Protein AF-A0A7C5HLS1-F1 (afdb_monomer)

Foldseek 3Di:
DAEEEEDACAQPPDPVNVVVLVVVVVCVVVVHRYAYEHADPHDNDDDDPRYHYFDAPDWDQDVPHNRDTHRPGGPVVVVVVVCVVSVGPYYD

Sequence (92 aa):
MRLCLITDTLCDANGVSRFIQDIAAQARQKEKAFYAFSVTRKKHCQSADNLYILKPRFTIKMPFYHDLDLVIVPPAWRLFKEIRRKRPDLIH

Solvent-accessible surface area (backbone atoms only — not comparable to full-atom values): 5336 Å² total; per-residue (Å²): 124,30,41,32,38,65,41,78,50,57,26,41,95,48,71,65,20,49,51,54,48,51,52,49,51,52,24,57,77,68,74,43,52,51,35,41,36,23,64,40,89,62,74,69,52,80,92,48,99,45,54,44,74,43,66,48,82,40,68,46,74,38,86,98,35,95,91,41,67,43,71,77,37,65,52,55,70,59,52,52,52,50,48,64,70,67,58,52,76,41,80,83

Structure (mmCIF, N/CA/C/O backbone):
data_AF-A0A7C5HLS1-F1
#
_entry.id   AF-A0A7C5HLS1-F1
#
loop_
_atom_site.group_PDB
_atom_site.id
_atom_site.type_symbol
_atom_site.label_atom_id
_atom_site.label_alt_id
_atom_site.label_comp_id
_atom_site.label_asym_id
_atom_site.label_entity_id
_atom_si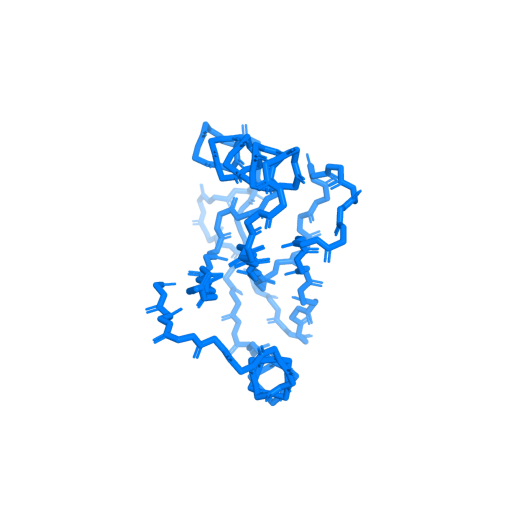te.label_seq_id
_atom_site.pdbx_PDB_ins_code
_atom_site.Cartn_x
_atom_site.Cartn_y
_atom_site.Cartn_z
_atom_site.occupancy
_atom_site.B_iso_or_equiv
_atom_site.auth_seq_id
_atom_site.auth_comp_id
_atom_site.auth_asym_id
_atom_site.auth_atom_id
_atom_site.pdbx_PDB_model_num
ATOM 1 N N . MET A 1 1 ? -13.402 1.600 12.436 1.00 86.06 1 MET A N 1
ATOM 2 C CA . MET A 1 1 ? -13.235 0.927 11.137 1.00 86.06 1 MET A CA 1
ATOM 3 C C . MET A 1 1 ? -11.793 1.080 10.686 1.00 86.06 1 MET A C 1
ATOM 5 O O . MET A 1 1 ? -11.298 2.202 10.653 1.00 86.06 1 MET A O 1
ATOM 9 N N . ARG A 1 2 ? -11.125 -0.035 10.405 1.00 91.25 2 ARG A N 1
ATOM 10 C CA . ARG A 1 2 ? -9.738 -0.141 9.957 1.00 91.25 2 ARG A CA 1
ATOM 11 C C . ARG A 1 2 ? -9.728 -0.543 8.491 1.00 91.25 2 ARG A C 1
ATOM 13 O O . ARG A 1 2 ? -10.113 -1.665 8.172 1.00 91.25 2 ARG A O 1
ATOM 20 N N . LEU A 1 3 ? -9.303 0.365 7.625 1.00 93.56 3 LEU A N 1
ATOM 21 C CA . LEU A 1 3 ? -9.215 0.134 6.188 1.00 93.56 3 LEU A CA 1
ATOM 22 C C . LEU A 1 3 ? -7.777 -0.214 5.809 1.00 93.56 3 LEU A C 1
ATOM 24 O O . LEU A 1 3 ? -6.841 0.475 6.216 1.00 93.56 3 LEU A O 1
ATOM 28 N N . CYS A 1 4 ? -7.605 -1.270 5.025 1.00 93.94 4 CYS A N 1
ATOM 29 C CA . CYS A 1 4 ? -6.319 -1.673 4.481 1.00 93.94 4 CYS A CA 1
ATOM 30 C C . CYS A 1 4 ? -6.389 -1.669 2.955 1.00 93.94 4 CYS A C 1
ATOM 32 O O . CYS A 1 4 ? -7.112 -2.473 2.387 1.00 93.94 4 CYS A O 1
ATOM 34 N N . LEU A 1 5 ? -5.636 -0.785 2.309 1.00 93.56 5 LEU A N 1
ATOM 35 C CA . LEU A 1 5 ? -5.494 -0.721 0.859 1.00 93.56 5 LEU A CA 1
ATOM 36 C C . LEU A 1 5 ? -4.276 -1.536 0.421 1.00 93.56 5 LEU A C 1
ATOM 38 O O . LEU A 1 5 ? -3.192 -1.347 0.974 1.00 93.56 5 LEU A O 1
ATOM 42 N N . ILE A 1 6 ? -4.421 -2.396 -0.580 1.00 91.88 6 ILE A N 1
ATOM 43 C CA . ILE A 1 6 ? -3.311 -3.094 -1.233 1.00 91.88 6 ILE A CA 1
ATOM 44 C C . ILE A 1 6 ? -3.205 -2.573 -2.667 1.00 91.88 6 ILE A C 1
ATOM 46 O O . ILE A 1 6 ? -4.131 -2.696 -3.456 1.00 91.88 6 ILE A O 1
ATOM 50 N N . THR A 1 7 ? -2.066 -1.981 -3.021 1.00 89.81 7 THR A N 1
ATOM 51 C CA . THR A 1 7 ? -1.873 -1.345 -4.332 1.00 89.81 7 THR A CA 1
ATOM 52 C C . THR A 1 7 ? -0.451 -1.545 -4.856 1.00 89.81 7 THR A C 1
ATOM 54 O O . THR A 1 7 ? 0.518 -1.599 -4.100 1.00 89.81 7 THR A O 1
ATOM 57 N N . ASP A 1 8 ? -0.289 -1.631 -6.167 1.00 84.81 8 ASP A N 1
ATOM 58 C CA . ASP A 1 8 ? 0.994 -1.651 -6.879 1.00 84.81 8 ASP A CA 1
ATOM 59 C C . ASP A 1 8 ? 1.534 -0.241 -7.196 1.00 84.81 8 ASP A C 1
ATOM 61 O O . ASP A 1 8 ? 2.720 -0.077 -7.481 1.00 84.81 8 ASP A O 1
ATOM 65 N N . THR A 1 9 ? 0.686 0.785 -7.088 1.00 82.81 9 THR A N 1
ATOM 66 C CA . THR A 1 9 ? 1.009 2.175 -7.457 1.00 82.81 9 THR A CA 1
ATOM 67 C C . THR A 1 9 ? 1.582 3.032 -6.329 1.00 82.81 9 THR A C 1
ATOM 69 O O . THR A 1 9 ? 1.969 4.176 -6.572 1.00 82.81 9 THR A O 1
ATOM 72 N N . LEU A 1 10 ? 1.662 2.530 -5.094 1.00 84.44 10 LEU A N 1
ATOM 73 C CA . LEU A 1 10 ? 2.199 3.323 -3.987 1.00 84.44 10 LEU A CA 1
ATOM 74 C C . LEU A 1 10 ? 3.670 3.671 -4.248 1.00 84.44 10 LEU A C 1
ATOM 76 O O . LEU A 1 10 ? 4.467 2.816 -4.633 1.00 84.44 10 LEU A O 1
ATOM 80 N N . CYS A 1 11 ? 4.042 4.919 -3.980 1.00 81.38 11 CYS A N 1
ATOM 81 C CA . CYS A 1 11 ? 5.407 5.426 -4.165 1.00 81.38 11 CYS A CA 1
ATOM 82 C C . CYS A 1 11 ? 5.871 5.483 -5.608 1.00 81.38 11 CYS A C 1
ATOM 84 O O . CYS A 1 11 ? 7.075 5.541 -5.866 1.00 81.38 11 CYS A O 1
ATOM 86 N N . ASP A 1 12 ? 4.923 5.504 -6.533 1.00 82.81 12 ASP A N 1
ATOM 87 C CA . ASP A 1 12 ? 5.161 5.862 -7.915 1.00 82.81 12 ASP A CA 1
ATOM 88 C C . ASP A 1 12 ? 5.157 7.386 -8.109 1.00 82.81 12 ASP A C 1
ATOM 90 O O . ASP A 1 12 ? 4.658 8.130 -7.259 1.00 82.81 12 ASP A O 1
ATOM 94 N N . ALA A 1 13 ? 5.683 7.855 -9.240 1.00 78.44 13 ALA A N 1
ATOM 95 C CA . ALA A 1 13 ? 5.674 9.271 -9.617 1.00 78.44 13 ALA A CA 1
ATOM 96 C C . ALA A 1 13 ? 4.296 9.760 -10.122 1.00 78.44 13 ALA A C 1
ATOM 98 O O . ALA A 1 13 ? 4.122 10.948 -10.412 1.00 78.44 13 ALA A O 1
ATOM 99 N N . ASN A 1 14 ? 3.318 8.853 -10.221 1.00 82.69 14 ASN A N 1
ATOM 100 C CA . ASN A 1 14 ? 2.002 9.095 -10.803 1.00 82.69 14 ASN A CA 1
ATOM 101 C C . ASN A 1 14 ? 1.025 9.814 -9.842 1.00 82.69 14 ASN A C 1
ATOM 103 O O . ASN A 1 14 ? 1.244 9.911 -8.632 1.00 82.69 14 ASN A O 1
ATOM 107 N N . GLY A 1 15 ? -0.076 10.336 -10.395 1.00 85.81 15 GLY A N 1
ATOM 108 C CA . GLY A 1 15 ? -1.101 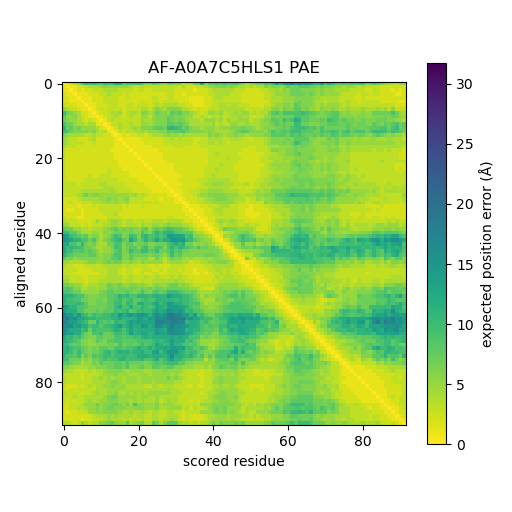11.050 -9.622 1.00 85.81 15 GLY A CA 1
ATOM 109 C C . GLY A 1 15 ? -1.850 10.170 -8.614 1.00 85.81 15 GLY A C 1
ATOM 110 O O . GLY A 1 15 ? -2.195 10.643 -7.536 1.00 85.81 15 GLY A O 1
ATOM 111 N N . VAL A 1 16 ? -2.038 8.881 -8.919 1.00 89.25 16 VAL A N 1
ATOM 112 C CA . VAL A 1 16 ? -2.725 7.919 -8.035 1.00 89.25 16 VAL A CA 1
ATOM 113 C C . VAL A 1 16 ? -1.925 7.690 -6.750 1.00 89.25 16 VAL A C 1
ATOM 115 O O . VAL A 1 16 ? -2.474 7.731 -5.655 1.00 89.25 16 VAL A O 1
ATOM 118 N N . SER A 1 17 ? -0.607 7.542 -6.869 1.00 89.19 17 SER A N 1
ATOM 119 C CA . SER 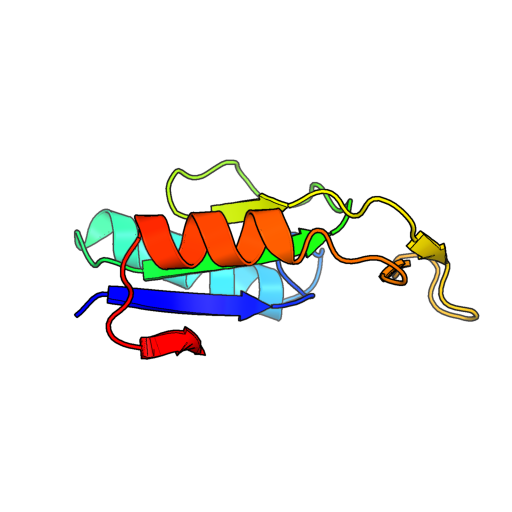A 1 17 ? 0.335 7.440 -5.756 1.00 89.19 17 SER A CA 1
ATOM 120 C C . SER A 1 17 ? 0.233 8.645 -4.827 1.00 89.19 17 SER A C 1
ATOM 122 O O . SER A 1 17 ? 0.164 8.474 -3.610 1.00 89.19 17 SER A O 1
ATOM 124 N N . ARG A 1 18 ? 0.192 9.865 -5.385 1.00 89.31 18 ARG A N 1
ATOM 125 C CA . ARG A 1 18 ? 0.030 11.096 -4.592 1.00 89.31 18 ARG A CA 1
ATOM 126 C C . ARG A 1 18 ? -1.321 11.123 -3.892 1.00 89.31 18 ARG A C 1
ATOM 128 O O . ARG A 1 18 ? -1.364 11.342 -2.693 1.00 89.31 18 ARG A O 1
ATOM 135 N N . PHE A 1 19 ? -2.391 10.784 -4.604 1.00 91.69 19 PHE A N 1
ATOM 136 C CA . PHE A 1 19 ? -3.732 10.714 -4.031 1.00 91.69 19 PHE A CA 1
ATOM 137 C C . PHE A 1 19 ? -3.819 9.738 -2.846 1.00 91.69 19 PHE A C 1
ATOM 139 O O . PHE A 1 19 ? -4.371 10.071 -1.800 1.00 91.69 19 PHE A O 1
ATOM 146 N N . ILE A 1 20 ? -3.220 8.549 -2.963 1.00 91.88 20 ILE A N 1
ATOM 14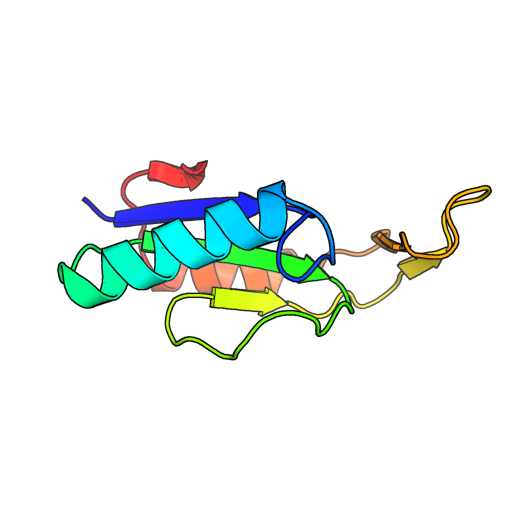7 C CA . ILE A 1 20 ? -3.175 7.571 -1.866 1.00 91.88 20 ILE A CA 1
ATOM 148 C C . ILE A 1 20 ? -2.348 8.101 -0.687 1.00 91.88 20 ILE A C 1
ATOM 150 O O . ILE A 1 20 ? -2.730 7.906 0.468 1.00 91.88 20 ILE A O 1
ATOM 154 N N . GLN A 1 21 ? -1.233 8.785 -0.957 1.00 90.94 21 GLN A N 1
ATOM 155 C CA . GLN A 1 21 ? -0.421 9.426 0.081 1.00 90.94 21 GLN A CA 1
ATOM 156 C C . GLN A 1 21 ? -1.182 10.556 0.788 1.00 90.94 21 GLN A C 1
ATOM 158 O O . GLN A 1 21 ? -1.115 10.646 2.013 1.00 90.94 21 GLN A O 1
ATOM 163 N N . ASP A 1 22 ? -1.964 11.352 0.060 1.00 92.38 22 ASP A N 1
ATOM 164 C CA . ASP A 1 22 ? -2.801 12.413 0.627 1.00 92.38 22 ASP A CA 1
ATOM 165 C C . ASP A 1 22 ? -3.914 11.834 1.506 1.00 92.38 22 ASP A C 1
ATOM 167 O O . ASP A 1 22 ? -4.135 12.310 2.621 1.00 92.38 22 ASP A O 1
ATOM 171 N N . ILE A 1 23 ? -4.567 10.750 1.065 1.00 92.69 23 ILE A N 1
ATOM 172 C CA . ILE A 1 23 ? -5.524 10.005 1.897 1.00 92.69 23 ILE A CA 1
ATOM 173 C C . ILE A 1 23 ? -4.838 9.495 3.163 1.00 92.69 23 ILE A C 1
ATOM 175 O O . ILE A 1 23 ? -5.382 9.642 4.259 1.00 92.69 23 ILE A O 1
ATOM 179 N N . ALA A 1 24 ? -3.644 8.914 3.036 1.00 92.38 24 ALA A N 1
ATOM 180 C CA . ALA A 1 24 ? -2.889 8.416 4.175 1.00 92.38 24 ALA A CA 1
ATOM 181 C C . ALA A 1 24 ? -2.534 9.540 5.158 1.00 92.38 24 ALA A C 1
ATOM 183 O O . ALA A 1 24 ? -2.692 9.356 6.366 1.00 92.38 24 ALA A O 1
ATOM 184 N N . ALA A 1 25 ? -2.117 10.706 4.665 1.00 92.62 25 ALA A N 1
ATOM 185 C CA . ALA A 1 25 ? -1.810 11.876 5.481 1.00 92.62 25 ALA A CA 1
ATOM 186 C C . ALA A 1 25 ? -3.058 12.416 6.198 1.00 92.62 25 ALA A C 1
ATOM 188 O O . ALA A 1 25 ? -3.035 12.621 7.413 1.00 92.62 25 ALA A O 1
ATOM 189 N N . GLN A 1 26 ? -4.173 12.565 5.478 1.00 93.88 26 GLN A N 1
ATOM 190 C CA . GLN A 1 26 ? -5.456 12.988 6.045 1.00 93.88 26 GLN A CA 1
ATOM 191 C C . GLN A 1 26 ? -5.978 11.999 7.090 1.00 93.88 26 GLN A C 1
ATOM 193 O O . GLN A 1 26 ? -6.499 12.405 8.129 1.00 93.88 26 GLN A O 1
ATOM 198 N N . ALA A 1 27 ? -5.819 10.697 6.849 1.00 93.00 27 ALA A N 1
ATOM 199 C CA . ALA A 1 27 ? -6.205 9.672 7.804 1.00 93.00 27 ALA A CA 1
ATOM 200 C C . ALA A 1 27 ? -5.392 9.775 9.099 1.00 93.00 27 ALA A C 1
ATOM 202 O O . ALA A 1 27 ? -5.981 9.690 10.172 1.00 93.00 27 ALA A O 1
ATOM 203 N N . ARG A 1 28 ? -4.079 10.036 9.021 1.00 91.75 28 ARG A N 1
ATOM 204 C CA . ARG A 1 28 ? -3.249 10.284 10.214 1.00 91.75 28 ARG A CA 1
ATOM 205 C C . ARG A 1 28 ? -3.711 11.519 10.972 1.00 91.75 28 ARG A C 1
ATOM 207 O O . ARG A 1 28 ? -3.922 11.438 12.175 1.00 91.75 28 ARG A O 1
ATOM 214 N N . GLN A 1 29 ? -3.917 12.631 10.266 1.00 93.31 29 GLN A N 1
ATOM 215 C CA . GLN A 1 29 ? -4.350 13.891 10.874 1.00 93.31 29 GLN A CA 1
ATOM 216 C C . GLN A 1 29 ? -5.700 13.756 11.594 1.00 93.31 29 GLN A C 1
ATOM 218 O O . GLN A 1 29 ? -5.926 14.395 12.614 1.00 93.31 29 GLN A O 1
ATOM 223 N N . LYS A 1 30 ? -6.600 12.923 11.063 1.00 94.19 30 LYS A N 1
ATOM 224 C CA . LYS A 1 30 ? -7.938 12.676 11.621 1.00 94.19 30 LYS A CA 1
ATOM 225 C C . LYS A 1 30 ? -8.009 11.435 12.517 1.00 94.19 30 LYS A C 1
ATOM 227 O O . LYS A 1 30 ? -9.116 10.980 12.813 1.00 94.19 30 LYS A O 1
ATOM 232 N N . GLU A 1 31 ? -6.860 10.853 12.864 1.00 91.19 31 GLU A N 1
ATOM 233 C CA . GLU A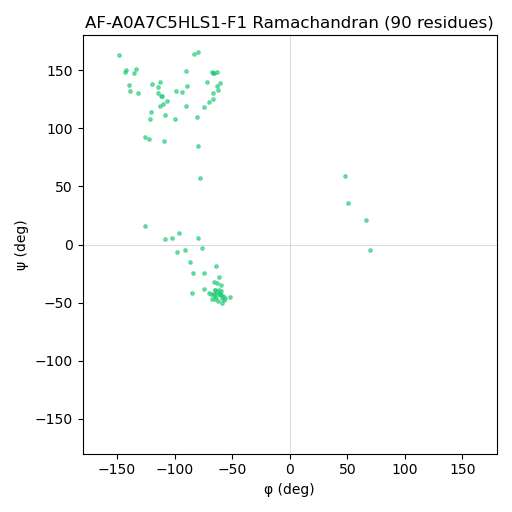 1 31 ? -6.733 9.640 13.683 1.00 91.19 31 GLU A CA 1
ATOM 234 C C . GLU A 1 31 ? -7.611 8.474 13.184 1.00 91.19 31 GLU A C 1
ATOM 236 O O . GLU A 1 31 ? -8.182 7.685 13.939 1.00 91.19 31 GLU A O 1
ATOM 241 N N . LYS A 1 32 ? -7.752 8.361 11.860 1.00 92.94 32 LYS A N 1
ATOM 242 C CA . LYS A 1 32 ? -8.456 7.263 11.200 1.00 92.94 32 LYS A CA 1
ATOM 243 C C . LYS A 1 32 ? -7.486 6.128 10.918 1.00 92.94 32 LYS A C 1
ATOM 245 O O . LYS A 1 32 ? -6.381 6.326 10.417 1.00 92.94 32 LYS A O 1
ATOM 250 N N . ALA A 1 33 ? -7.935 4.908 11.184 1.00 92.25 33 ALA A N 1
ATOM 251 C CA . ALA A 1 33 ? -7.143 3.719 10.929 1.00 92.25 33 ALA A CA 1
ATOM 252 C C . ALA A 1 33 ? -7.202 3.332 9.443 1.00 92.25 33 ALA A C 1
ATOM 254 O O . ALA A 1 33 ? -8.016 2.511 9.024 1.00 92.25 33 ALA A O 1
ATOM 255 N N . PHE A 1 34 ? -6.337 3.955 8.651 1.00 94.12 34 PHE A N 1
ATOM 256 C CA . PHE A 1 34 ? -6.082 3.622 7.253 1.00 94.12 34 PHE A CA 1
ATOM 257 C C . PHE A 1 34 ? -4.652 3.118 7.118 1.00 94.12 34 PHE A C 1
ATOM 259 O O . PHE A 1 34 ? -3.751 3.739 7.672 1.00 94.12 34 PHE A O 1
ATOM 266 N N . TYR A 1 35 ? -4.444 2.037 6.373 1.00 93.50 35 TYR A N 1
ATOM 267 C CA . TYR A 1 35 ? -3.126 1.491 6.065 1.00 93.50 35 TYR A CA 1
ATOM 268 C C . TYR A 1 35 ? -3.031 1.224 4.566 1.00 93.50 35 TYR A C 1
ATOM 270 O O . TYR A 1 35 ? -3.911 0.566 4.024 1.00 93.50 35 TYR A O 1
ATOM 278 N N . ALA A 1 36 ? -1.967 1.678 3.907 1.00 93.00 36 ALA A N 1
ATOM 279 C CA . ALA A 1 36 ? -1.703 1.333 2.513 1.00 93.00 36 ALA A CA 1
ATOM 280 C C . ALA A 1 36 ? -0.471 0.435 2.418 1.00 93.00 36 ALA A C 1
ATOM 282 O O . ALA A 1 36 ? 0.594 0.759 2.944 1.00 93.00 36 ALA A O 1
ATOM 283 N N . PHE A 1 37 ? -0.624 -0.693 1.739 1.00 91.25 37 PHE A N 1
ATOM 284 C CA . PHE A 1 37 ? 0.424 -1.659 1.472 1.00 91.25 37 PHE A CA 1
ATOM 285 C C . PHE A 1 37 ? 0.743 -1.680 -0.009 1.00 91.25 37 PHE A C 1
ATOM 287 O O . PHE A 1 37 ? -0.148 -1.677 -0.855 1.00 91.25 37 PHE A O 1
ATOM 294 N N . SER A 1 38 ? 2.029 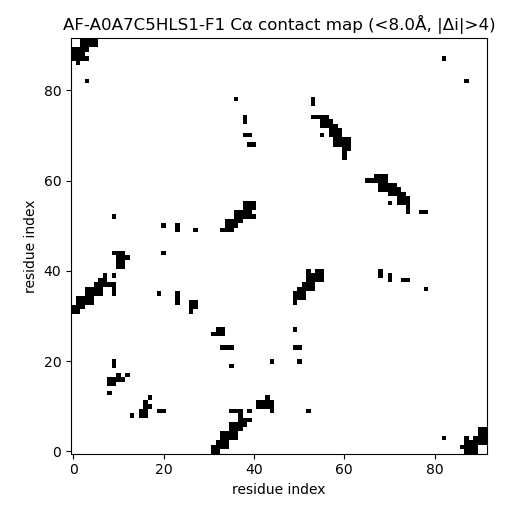-1.778 -0.312 1.00 89.44 38 SER A N 1
ATOM 295 C CA . SER A 1 38 ? 2.486 -1.998 -1.670 1.00 89.44 38 SER A CA 1
ATOM 296 C C . SER A 1 38 ? 3.675 -2.923 -1.725 1.00 89.44 38 SER A C 1
ATOM 298 O O . SER A 1 38 ? 4.480 -2.990 -0.795 1.00 89.44 38 SER A O 1
ATOM 300 N N . VAL A 1 39 ? 3.778 -3.646 -2.834 1.00 85.69 39 VAL A N 1
ATOM 301 C CA . VAL A 1 39 ? 4.912 -4.505 -3.136 1.00 85.69 39 VAL A CA 1
ATOM 302 C C . VAL A 1 39 ? 5.700 -3.867 -4.266 1.00 85.69 39 VAL A C 1
ATOM 304 O O . VAL A 1 39 ? 5.444 -4.122 -5.435 1.00 85.69 39 VAL A O 1
ATOM 307 N N . THR A 1 40 ? 6.662 -3.017 -3.918 1.00 81.81 40 THR A N 1
ATOM 308 C CA . THR A 1 40 ? 7.443 -2.279 -4.911 1.00 81.81 40 THR A CA 1
ATOM 309 C C . THR A 1 40 ? 8.869 -2.013 -4.438 1.00 81.81 40 THR A C 1
ATOM 311 O O . THR A 1 40 ? 9.202 -2.145 -3.256 1.00 81.81 40 THR A O 1
ATOM 314 N N . ARG A 1 41 ? 9.742 -1.666 -5.387 1.00 77.75 41 ARG A N 1
ATOM 315 C CA . ARG A 1 41 ? 11.097 -1.152 -5.130 1.00 77.75 41 ARG A CA 1
ATOM 316 C C . ARG A 1 41 ? 11.168 0.375 -5.205 1.00 77.75 41 ARG A C 1
ATOM 318 O O . ARG A 1 41 ? 12.218 0.938 -4.889 1.00 77.75 41 ARG A O 1
ATOM 325 N N . LYS A 1 42 ? 10.073 1.029 -5.604 1.00 78.81 42 LYS A N 1
ATOM 326 C CA . LYS A 1 42 ? 9.993 2.479 -5.791 1.00 78.81 42 LYS A CA 1
ATOM 327 C C . LYS A 1 42 ? 10.151 3.224 -4.460 1.00 78.81 42 LYS A C 1
ATOM 329 O O . LYS A 1 42 ? 9.779 2.721 -3.400 1.00 78.81 42 LYS A O 1
ATOM 334 N N . LYS A 1 43 ? 10.749 4.418 -4.519 1.00 71.38 43 LYS A N 1
ATOM 335 C CA . LYS A 1 43 ? 11.136 5.224 -3.344 1.00 71.38 43 LYS A CA 1
ATOM 336 C C . LYS A 1 43 ? 10.580 6.654 -3.364 1.00 71.38 43 LYS A C 1
ATOM 338 O O . LYS A 1 43 ? 11.057 7.483 -2.601 1.00 71.38 43 LYS A O 1
ATOM 343 N N . HIS A 1 44 ? 9.586 6.960 -4.202 1.00 75.81 44 HIS A N 1
ATOM 344 C CA . HIS A 1 44 ? 9.055 8.327 -4.313 1.00 75.81 44 HIS A CA 1
ATOM 345 C C . HIS A 1 44 ? 8.066 8.719 -3.198 1.00 75.81 44 HIS A C 1
ATOM 347 O O . HIS A 1 44 ? 7.506 9.808 -3.254 1.00 75.81 44 HIS A O 1
ATOM 353 N N . CYS A 1 45 ? 7.849 7.872 -2.185 1.00 76.56 45 CYS A N 1
ATOM 354 C CA . CYS A 1 45 ? 7.057 8.245 -1.010 1.00 76.56 45 CYS A CA 1
ATOM 355 C C . CYS A 1 45 ? 7.910 8.851 0.096 1.00 76.56 45 CYS A C 1
ATOM 357 O O . CYS A 1 45 ? 9.022 8.389 0.365 1.00 76.56 45 CYS A O 1
ATOM 359 N N . GLN A 1 46 ? 7.299 9.756 0.854 1.00 75.56 46 GLN A N 1
ATOM 360 C CA . GLN A 1 46 ? 7.745 10.037 2.213 1.00 75.56 46 GLN A CA 1
ATOM 361 C C . GLN A 1 46 ? 7.382 8.869 3.139 1.00 75.56 46 GLN A C 1
ATOM 363 O O . GLN A 1 46 ? 6.311 8.271 3.030 1.00 75.56 46 GLN A O 1
ATOM 368 N N . SER A 1 47 ? 8.292 8.521 4.050 1.00 77.06 47 SER A N 1
ATOM 369 C CA . SER A 1 47 ? 8.045 7.462 5.029 1.00 77.06 47 SER A CA 1
ATOM 370 C C . SER A 1 47 ? 6.935 7.889 5.989 1.00 77.06 47 SER A C 1
ATOM 372 O O . SER A 1 47 ? 7.051 8.922 6.647 1.00 77.06 47 SER A O 1
ATOM 374 N N . ALA A 1 48 ? 5.890 7.073 6.111 1.00 84.56 48 ALA A N 1
ATOM 375 C CA . ALA A 1 48 ? 4.813 7.265 7.075 1.00 84.56 48 ALA A CA 1
ATOM 376 C C . ALA A 1 48 ? 4.499 5.949 7.797 1.00 84.56 48 ALA A C 1
ATOM 378 O O . ALA A 1 48 ? 4.673 4.861 7.256 1.00 84.56 48 ALA A O 1
ATOM 379 N N . ASP A 1 49 ? 4.020 6.057 9.030 1.00 86.31 49 ASP A N 1
ATOM 380 C CA . ASP A 1 49 ? 3.634 4.945 9.911 1.00 86.31 49 ASP A CA 1
ATOM 381 C C . ASP A 1 49 ? 2.444 4.118 9.387 1.00 86.31 49 ASP A C 1
ATOM 383 O O . ASP A 1 49 ? 2.246 2.971 9.804 1.00 86.31 49 ASP A O 1
ATOM 387 N N . ASN A 1 50 ? 1.667 4.667 8.455 1.00 90.12 50 ASN A N 1
ATOM 388 C CA . ASN A 1 50 ? 0.555 3.995 7.799 1.00 90.12 50 ASN A CA 1
ATOM 389 C C . ASN A 1 50 ? 0.797 3.619 6.326 1.00 90.12 50 ASN A C 1
ATOM 391 O O . ASN A 1 50 ? -0.108 3.080 5.685 1.00 90.12 50 ASN A O 1
ATOM 395 N N . LEU A 1 51 ? 2.010 3.841 5.811 1.00 90.62 51 LEU A N 1
ATOM 396 C CA . LEU A 1 51 ? 2.434 3.430 4.475 1.00 90.62 51 LEU A CA 1
ATOM 397 C C . LEU A 1 51 ? 3.466 2.303 4.582 1.00 90.62 51 LEU A C 1
ATOM 399 O O . LEU A 1 51 ? 4.533 2.462 5.170 1.00 90.62 51 LEU A O 1
ATOM 403 N N . TYR A 1 52 ? 3.163 1.153 3.989 1.00 89.38 52 TYR A N 1
ATOM 404 C CA . TYR A 1 52 ? 3.968 -0.057 4.111 1.00 89.38 52 TYR A CA 1
ATOM 405 C C . TYR A 1 52 ? 4.445 -0.530 2.743 1.00 89.38 52 TYR A C 1
ATOM 407 O O . TYR A 1 52 ? 3.688 -1.092 1.953 1.00 89.38 52 TYR A O 1
ATOM 415 N N . ILE A 1 53 ? 5.741 -0.356 2.488 1.00 88.19 53 ILE A N 1
ATOM 416 C CA . ILE A 1 53 ? 6.387 -0.817 1.258 1.00 88.19 53 ILE A CA 1
ATOM 417 C C . ILE A 1 53 ? 7.103 -2.135 1.548 1.00 88.19 53 ILE A C 1
ATOM 419 O O . ILE A 1 53 ? 8.139 -2.185 2.217 1.00 88.19 53 ILE A O 1
ATOM 423 N N . LEU A 1 54 ? 6.552 -3.227 1.036 1.00 87.19 54 LEU A N 1
ATOM 424 C CA . LEU A 1 54 ? 7.144 -4.549 1.129 1.00 87.19 54 LEU A CA 1
ATOM 425 C C . LEU A 1 54 ? 8.044 -4.788 -0.082 1.00 87.19 54 LEU A C 1
ATOM 427 O O . LEU A 1 54 ? 7.589 -4.824 -1.221 1.00 87.19 54 LEU A O 1
ATOM 431 N N . LYS A 1 55 ? 9.339 -5.009 0.156 1.00 84.00 55 LYS A N 1
ATOM 432 C CA . LYS A 1 55 ? 10.280 -5.281 -0.936 1.00 84.00 55 LYS A CA 1
ATOM 433 C C . LYS A 1 55 ? 10.011 -6.666 -1.555 1.00 84.00 55 LYS A C 1
ATOM 435 O O . LYS A 1 55 ? 10.074 -7.660 -0.819 1.00 84.00 55 LYS A O 1
ATOM 440 N N . PRO A 1 56 ? 9.750 -6.760 -2.873 1.00 83.94 56 PRO A N 1
ATOM 441 C CA . PRO A 1 56 ? 9.638 -8.041 -3.564 1.00 83.94 56 PRO A CA 1
ATOM 442 C C . PRO A 1 56 ? 10.978 -8.778 -3.593 1.00 83.94 56 PRO A C 1
ATOM 444 O O . PRO A 1 56 ? 12.041 -8.155 -3.675 1.00 83.94 56 PRO A O 1
ATOM 447 N N . ARG A 1 57 ? 10.925 -10.115 -3.550 1.00 82.25 57 ARG A N 1
ATOM 448 C CA . ARG A 1 57 ? 12.132 -10.956 -3.640 1.00 82.25 57 ARG A CA 1
ATOM 449 C C . ARG A 1 57 ? 12.680 -10.994 -5.062 1.00 82.25 57 ARG A C 1
ATOM 451 O O . ARG A 1 57 ? 13.890 -10.934 -5.242 1.00 82.25 57 ARG A O 1
ATOM 458 N N . PHE A 1 58 ? 11.791 -11.033 -6.050 1.00 79.75 58 PHE A N 1
ATOM 459 C CA . PHE A 1 58 ? 12.154 -11.086 -7.459 1.00 79.75 58 PHE A CA 1
ATOM 460 C C . PHE A 1 58 ? 11.244 -10.177 -8.286 1.00 79.75 58 PHE A C 1
ATOM 462 O O . PHE A 1 58 ? 10.020 -10.216 -8.129 1.00 79.75 58 PHE A O 1
ATOM 469 N N . THR A 1 59 ? 11.859 -9.365 -9.143 1.00 82.75 59 THR A N 1
ATOM 470 C CA . THR A 1 59 ? 11.183 -8.471 -10.087 1.00 82.75 59 THR A CA 1
ATOM 471 C C . THR A 1 59 ? 11.848 -8.567 -11.451 1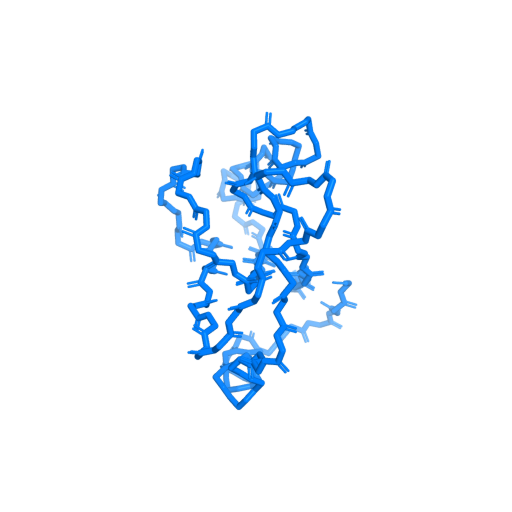.00 82.75 59 THR A C 1
ATOM 473 O O . THR A 1 59 ? 13.057 -8.782 -11.534 1.00 82.75 59 THR A O 1
ATOM 476 N N . ILE A 1 60 ? 11.059 -8.400 -12.507 1.00 82.50 60 ILE A N 1
ATOM 477 C CA . ILE A 1 60 ? 11.536 -8.285 -13.887 1.00 82.50 60 ILE A CA 1
ATOM 478 C C . ILE A 1 60 ? 11.090 -6.920 -14.399 1.00 82.50 60 ILE A C 1
ATOM 480 O O . ILE A 1 60 ? 9.961 -6.519 -14.132 1.00 82.50 60 ILE A O 1
ATOM 484 N N . LYS A 1 61 ? 11.944 -6.200 -15.130 1.00 80.62 61 LYS A N 1
ATOM 485 C CA . LYS A 1 61 ? 11.523 -4.949 -15.772 1.00 80.62 61 LYS A CA 1
ATOM 486 C C . LYS A 1 61 ? 10.421 -5.237 -16.784 1.00 80.62 61 LYS A C 1
ATOM 488 O O . LYS A 1 61 ? 10.559 -6.159 -17.588 1.00 80.62 61 LYS A O 1
ATOM 493 N N . MET A 1 62 ? 9.348 -4.454 -16.765 1.00 79.38 62 MET A N 1
ATOM 494 C CA . MET A 1 62 ? 8.330 -4.586 -17.798 1.00 79.38 62 MET A CA 1
ATOM 495 C C . MET A 1 62 ? 8.907 -4.159 -19.155 1.00 79.38 62 MET A C 1
ATOM 497 O O . MET A 1 62 ? 9.490 -3.075 -19.261 1.00 79.38 62 MET A O 1
ATOM 501 N N . PRO A 1 63 ? 8.739 -4.971 -20.214 1.00 75.06 63 PRO A N 1
ATOM 502 C CA . PRO A 1 63 ? 9.078 -4.528 -21.557 1.00 75.06 63 PRO A CA 1
ATOM 503 C C . PRO A 1 63 ? 8.227 -3.298 -21.906 1.00 75.06 63 PRO A C 1
ATOM 505 O O . PRO A 1 63 ? 7.047 -3.242 -21.568 1.00 75.06 63 PRO A O 1
ATOM 508 N N . PHE A 1 64 ? 8.843 -2.303 -22.549 1.00 77.56 64 PHE A N 1
ATOM 509 C CA . PHE A 1 64 ? 8.248 -1.007 -22.925 1.00 77.56 64 PHE A CA 1
ATOM 510 C C . PHE A 1 64 ? 7.919 -0.030 -21.778 1.00 77.56 64 PHE A C 1
ATOM 512 O O . PHE A 1 64 ? 7.597 1.122 -22.059 1.00 77.56 64 PHE A O 1
ATOM 519 N N . TYR A 1 65 ? 8.087 -0.417 -20.507 1.00 72.94 65 TYR A N 1
ATOM 520 C CA . TYR A 1 65 ? 7.874 0.465 -19.352 1.00 72.94 65 TYR A CA 1
ATOM 521 C C . TYR A 1 65 ? 9.106 0.503 -18.443 1.00 72.94 65 TYR A C 1
ATOM 523 O O . TYR A 1 65 ? 9.256 -0.303 -17.528 1.00 72.94 65 TYR A O 1
ATOM 531 N N . HIS A 1 66 ? 9.989 1.476 -18.681 1.00 68.44 66 HIS A N 1
ATOM 532 C CA . HIS A 1 66 ? 11.285 1.587 -17.997 1.00 68.44 66 HIS A CA 1
ATOM 533 C C . HIS A 1 66 ? 11.187 1.764 -16.474 1.00 68.44 66 HIS A C 1
ATOM 535 O O . HIS A 1 66 ? 12.090 1.328 -15.757 1.00 68.44 66 HIS A O 1
ATOM 541 N N . ASP A 1 67 ? 10.083 2.348 -16.001 1.00 69.31 67 ASP A N 1
ATOM 542 C CA . ASP A 1 67 ? 9.846 2.679 -14.591 1.00 69.31 67 ASP A CA 1
ATOM 543 C C . ASP A 1 67 ? 8.908 1.689 -13.876 1.00 69.31 67 ASP A C 1
ATOM 545 O O . ASP A 1 67 ? 8.519 1.907 -12.722 1.00 69.31 67 ASP A O 1
ATOM 549 N N . LEU A 1 68 ? 8.508 0.601 -14.548 1.00 71.62 68 LEU A N 1
ATOM 550 C CA . LEU A 1 68 ? 7.646 -0.434 -13.979 1.00 71.62 68 LEU A CA 1
ATOM 551 C C . LEU A 1 68 ? 8.385 -1.767 -13.863 1.00 71.62 68 LEU A C 1
ATOM 553 O O . LEU A 1 68 ? 8.988 -2.280 -14.806 1.00 71.62 68 LEU A O 1
ATOM 557 N N . ASP A 1 69 ? 8.281 -2.341 -12.672 1.00 77.88 69 ASP A N 1
ATOM 558 C CA . ASP A 1 69 ? 8.793 -3.660 -12.344 1.00 77.88 69 ASP A CA 1
ATOM 559 C C . ASP A 1 69 ? 7.607 -4.621 -12.219 1.00 77.88 69 ASP A C 1
ATOM 561 O O . ASP A 1 69 ? 6.720 -4.420 -11.388 1.00 77.88 69 ASP A O 1
ATOM 565 N N . LEU A 1 70 ? 7.616 -5.703 -12.994 1.00 77.31 70 LEU A N 1
ATOM 566 C CA . LEU A 1 70 ? 6.716 -6.828 -12.797 1.00 77.31 70 LEU A CA 1
ATOM 567 C C . LEU A 1 70 ? 7.182 -7.623 -11.573 1.00 77.31 70 LEU A C 1
ATOM 569 O O . LEU A 1 70 ? 8.291 -8.170 -11.536 1.00 77.31 70 LEU A O 1
ATOM 573 N N . VAL A 1 71 ? 6.331 -7.698 -10.554 1.00 81.38 71 VAL A N 1
ATOM 574 C CA . VAL A 1 71 ? 6.596 -8.491 -9.352 1.00 81.38 71 VAL A CA 1
ATOM 575 C C . VAL A 1 71 ? 6.269 -9.954 -9.630 1.00 81.38 71 VAL A C 1
ATOM 577 O O . VAL A 1 71 ? 5.107 -10.325 -9.727 1.00 81.38 71 VAL A O 1
ATOM 580 N N . ILE A 1 72 ? 7.295 -10.803 -9.708 1.00 78.38 72 ILE A N 1
ATOM 581 C CA . ILE A 1 72 ? 7.109 -12.250 -9.918 1.00 78.38 72 ILE A CA 1
ATOM 582 C C . ILE A 1 72 ? 6.868 -12.964 -8.592 1.00 78.38 72 ILE A C 1
ATOM 584 O O . ILE A 1 72 ? 6.028 -13.851 -8.491 1.00 78.38 72 ILE A O 1
ATOM 588 N N . VAL A 1 73 ? 7.617 -12.576 -7.555 1.00 77.19 73 VAL A N 1
ATOM 589 C CA . VAL A 1 73 ? 7.516 -13.195 -6.230 1.00 77.19 73 VAL A CA 1
ATOM 590 C C . VAL A 1 73 ? 7.172 -12.119 -5.208 1.00 77.19 73 VAL A C 1
ATOM 592 O O . VAL A 1 73 ? 8.082 -11.489 -4.637 1.00 77.19 73 VAL A O 1
ATOM 595 N N . PRO A 1 74 ? 5.869 -11.888 -4.958 1.00 77.94 74 PRO A N 1
ATOM 596 C CA . PRO A 1 74 ? 5.457 -10.996 -3.896 1.00 77.94 74 PRO A CA 1
ATOM 597 C C . PRO A 1 74 ? 5.832 -11.614 -2.541 1.00 77.94 74 PRO A C 1
ATOM 599 O O . PRO A 1 74 ? 5.817 -12.837 -2.371 1.00 77.94 74 PRO A O 1
ATOM 602 N N . PRO A 1 75 ? 6.146 -10.799 -1.524 1.00 83.44 75 PRO A N 1
ATOM 603 C CA . PRO A 1 75 ? 6.386 -11.272 -0.171 1.00 83.44 75 PRO A CA 1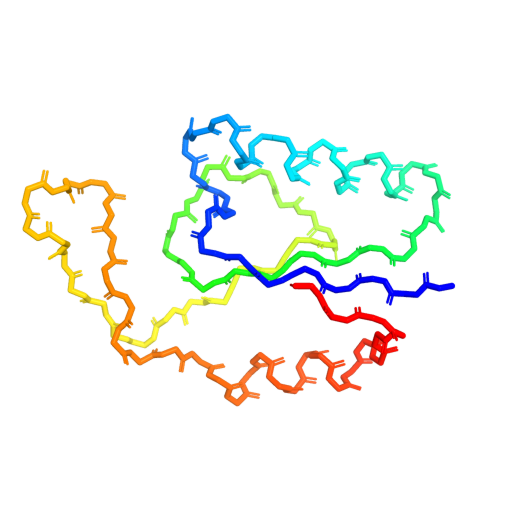
ATOM 604 C C . PRO A 1 75 ? 5.043 -11.576 0.514 1.00 83.44 75 PRO A C 1
ATOM 606 O O . PRO A 1 75 ? 4.743 -11.019 1.570 1.00 83.44 75 PRO A O 1
ATOM 609 N N . ALA A 1 76 ? 4.238 -12.461 -0.086 1.00 83.50 76 ALA A N 1
ATOM 610 C CA . ALA A 1 76 ? 2.860 -12.749 0.305 1.00 83.50 76 ALA A CA 1
ATOM 611 C C . ALA A 1 76 ? 2.756 -13.075 1.797 1.00 83.50 76 ALA A C 1
ATOM 613 O O . ALA A 1 76 ? 1.951 -12.484 2.503 1.00 83.50 76 ALA A O 1
ATOM 614 N N . TRP A 1 77 ? 3.650 -13.916 2.321 1.00 86.25 77 TRP A N 1
ATOM 615 C CA . TRP A 1 77 ? 3.662 -14.249 3.746 1.00 86.25 77 TRP A CA 1
ATOM 616 C C . TRP A 1 77 ? 3.865 -13.030 4.660 1.00 86.25 77 TRP A C 1
ATOM 618 O O . TRP A 1 77 ? 3.209 -12.919 5.694 1.00 86.25 77 TRP A O 1
ATOM 628 N N . ARG A 1 78 ? 4.738 -12.084 4.281 1.00 87.00 78 ARG A N 1
ATOM 629 C CA . ARG A 1 78 ? 4.923 -10.840 5.048 1.00 87.00 78 ARG A CA 1
ATOM 630 C C . ARG A 1 78 ? 3.681 -9.961 4.961 1.00 87.00 78 ARG A C 1
ATOM 632 O O . ARG A 1 78 ? 3.256 -9.452 5.989 1.00 87.00 78 ARG A O 1
ATOM 639 N N . LEU A 1 79 ? 3.086 -9.836 3.774 1.00 87.62 79 LEU A N 1
ATOM 640 C CA . LEU A 1 79 ? 1.839 -9.095 3.580 1.00 87.62 79 LEU A CA 1
ATOM 641 C C . LEU A 1 79 ? 0.714 -9.677 4.448 1.00 87.62 79 LEU A C 1
ATOM 643 O O . LEU A 1 79 ? 0.116 -8.955 5.237 1.00 87.62 79 LEU A O 1
ATOM 647 N N . PHE A 1 80 ? 0.499 -10.994 4.401 1.00 89.00 80 PHE A N 1
ATOM 648 C CA . PHE A 1 80 ? -0.489 -11.681 5.235 1.00 89.00 80 PHE A CA 1
ATOM 649 C C . PHE A 1 80 ? -0.219 -11.510 6.730 1.00 89.00 80 PHE A C 1
ATOM 651 O O . PHE A 1 80 ? -1.149 -11.252 7.496 1.00 89.00 80 PHE A O 1
ATOM 658 N N . LYS A 1 81 ? 1.041 -11.623 7.165 1.00 91.31 81 LYS A N 1
ATOM 659 C CA . LYS A 1 81 ? 1.421 -11.404 8.567 1.00 91.31 81 LYS A CA 1
ATOM 660 C C . LYS A 1 81 ? 1.089 -9.981 9.018 1.00 91.31 81 LYS A C 1
ATOM 662 O O . LYS A 1 81 ? 0.565 -9.800 10.115 1.00 91.31 81 LYS A O 1
ATOM 667 N N . GLU A 1 82 ? 1.362 -8.988 8.177 1.00 89.75 82 GLU A N 1
ATOM 668 C CA . GLU A 1 82 ? 1.066 -7.586 8.461 1.00 89.75 82 GLU A CA 1
ATOM 669 C C . GLU A 1 82 ? -0.435 -7.299 8.500 1.00 89.75 82 GLU A C 1
ATOM 671 O O . GLU A 1 82 ? -0.919 -6.723 9.473 1.00 89.75 82 GLU A O 1
ATOM 676 N N . ILE A 1 83 ? -1.192 -7.788 7.517 1.00 90.44 83 ILE A N 1
ATOM 677 C CA . ILE A 1 83 ? -2.656 -7.682 7.495 1.00 90.44 83 ILE A CA 1
ATOM 678 C C . ILE A 1 83 ? -3.246 -8.318 8.759 1.00 90.44 83 ILE A C 1
ATOM 680 O O . ILE A 1 83 ? -4.034 -7.691 9.469 1.00 90.44 83 ILE A O 1
ATOM 684 N N . ARG A 1 84 ? -2.802 -9.529 9.122 1.00 91.12 84 ARG A N 1
ATOM 685 C CA . ARG A 1 84 ? -3.264 -10.224 10.333 1.00 91.12 84 ARG A CA 1
ATOM 686 C C . ARG A 1 84 ? -2.903 -9.471 11.617 1.00 91.12 84 ARG A C 1
ATOM 688 O O . ARG A 1 84 ? -3.670 -9.514 12.577 1.00 91.12 84 ARG A O 1
ATOM 695 N N . ARG A 1 85 ? -1.766 -8.768 11.639 1.00 90.69 85 ARG A N 1
ATOM 696 C CA . ARG A 1 85 ? -1.344 -7.910 12.756 1.00 90.69 85 ARG A CA 1
ATOM 697 C C . ARG A 1 85 ? -2.214 -6.658 12.879 1.00 90.69 85 ARG A C 1
ATOM 699 O O . ARG A 1 85 ? -2.572 -6.293 13.993 1.00 90.69 85 ARG A O 1
ATOM 706 N N . LYS A 1 86 ? -2.562 -6.012 11.761 1.00 89.94 86 LYS A N 1
ATOM 707 C CA . LYS A 1 86 ? -3.412 -4.807 11.751 1.00 89.94 86 LYS A CA 1
ATOM 708 C C . LYS A 1 86 ? -4.888 -5.112 12.010 1.00 89.94 86 LYS A C 1
ATOM 710 O O . LYS A 1 86 ? -5.589 -4.237 12.514 1.00 89.94 86 LYS A O 1
ATOM 715 N N . ARG A 1 87 ? -5.334 -6.342 11.716 1.00 92.62 87 ARG A N 1
ATOM 716 C CA . ARG A 1 87 ? -6.735 -6.789 11.821 1.00 92.62 87 ARG A CA 1
ATOM 717 C C . ARG A 1 87 ? -7.692 -5.787 11.155 1.00 92.62 87 ARG A C 1
ATOM 719 O O . ARG A 1 87 ? -8.521 -5.214 11.855 1.00 92.62 87 ARG A O 1
ATOM 726 N N . PRO A 1 88 ? -7.541 -5.493 9.852 1.00 92.56 88 PRO A N 1
ATOM 727 C CA . PRO A 1 88 ? -8.436 -4.559 9.188 1.00 92.56 88 PRO A CA 1
ATOM 728 C C . PRO A 1 88 ? -9.868 -5.089 9.187 1.00 92.56 88 PRO A C 1
ATOM 730 O O . PRO A 1 88 ? -10.090 -6.296 9.127 1.00 92.56 88 PRO A O 1
ATOM 733 N N . ASP A 1 89 ? -10.821 -4.167 9.243 1.00 93.38 89 ASP A N 1
ATOM 734 C CA . ASP A 1 89 ? -12.241 -4.485 9.122 1.00 93.38 89 ASP A CA 1
ATOM 735 C C . ASP A 1 89 ? -12.640 -4.564 7.631 1.00 93.38 89 ASP A C 1
ATOM 737 O O . ASP A 1 89 ? -13.578 -5.274 7.284 1.00 93.38 89 ASP A O 1
ATOM 741 N N . LEU A 1 90 ? -11.898 -3.879 6.744 1.00 94.19 90 LEU A N 1
ATOM 742 C CA . LEU A 1 90 ? -12.056 -3.940 5.287 1.00 94.19 90 LEU A CA 1
ATOM 743 C C . LEU A 1 90 ? -10.690 -3.947 4.585 1.00 94.19 90 LEU A C 1
ATOM 745 O O . LEU A 1 90 ? -9.796 -3.176 4.947 1.00 94.19 90 LEU A O 1
ATOM 749 N N . ILE A 1 91 ? -10.551 -4.797 3.566 1.00 93.06 91 ILE A N 1
ATOM 750 C CA . ILE A 1 91 ? -9.404 -4.819 2.652 1.00 93.06 91 ILE A CA 1
ATOM 751 C C . ILE A 1 91 ? -9.895 -4.346 1.281 1.00 93.06 91 ILE A C 1
ATOM 753 O O . ILE A 1 91 ? -10.894 -4.876 0.793 1.00 93.06 91 ILE A O 1
ATOM 757 N N . HIS A 1 92 ? -9.219 -3.352 0.705 1.00 89.62 92 HIS A N 1
ATOM 758 C CA . HIS A 1 92 ? -9.453 -2.837 -0.643 1.00 89.62 92 HIS A CA 1
ATOM 759 C C . HIS A 1 92 ? -8.262 -3.155 -1.542 1.00 89.62 92 HIS A C 1
ATOM 761 O O . HIS A 1 92 ? -7.114 -2.928 -1.087 1.00 89.62 92 HIS A O 1
#

pLDDT: mean 86.0, std 6.71, range [68.44, 94.19]

Nearest PDB structures (foldseek):
  6n1x-assembly1_A  TM=6.032E-01  e=1.234E-01  Staphylococcus aureus subsp. aureus CN1
  3fyp-assembly1_D  TM=4.565E-01  e=2.589E+00  Neisseria meningitidis serogroup B
  1dli-assembly1_A-2  TM=4.570E-01  e=3.158E+00  Streptococcus pyogenes
  4ldp-assembly1_A  TM=3.943E-01  e=6.986E+00  Saccharopolyspora spinosa

Secondary structure (DSSP, 8-state):
--EEEE-S-TT-SSHHHHHHHHHHHHHHHTT--EEEEEE-----SPP-TTEEEEPPSEEEEPTT-TT-EEEEE-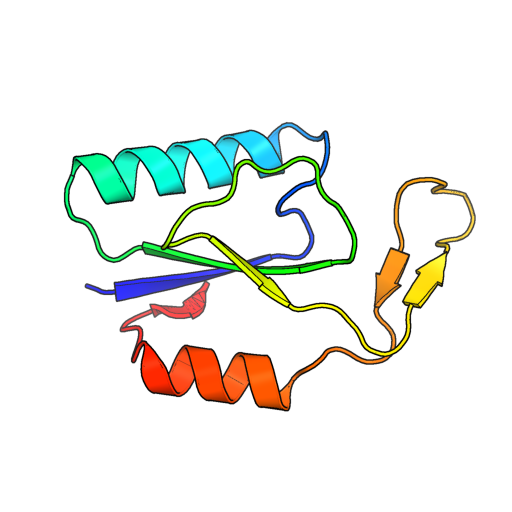-HHHHHHHHHHH--SEE-

Radius of gyration: 13.34 Å; Cα contacts (8 Å, |Δi|>4): 154; chains: 1; bounding box: 25×28×37 Å

Mean predicted aligned error: 5.26 Å